Protein AF-A0A7C3Q2E2-F1 (afdb_monomer_lite)

Radius of gyration: 13.08 Å; chains: 1; bounding box: 35×25×35 Å

Foldseek 3Di:
DELQVVCVVVVHSVCSVVSLVVLLPDPDDPVSPSLPYAHPVRHQDHHVVDSVVSVVVCVVVVVDPDDPPPD

Secondary structure (DSSP, 8-state):
-BHHHHHHHTT-GGGHHHHHHHHHT-SSTTTS-GGG-B-TTS-----TT-HHHHHHHHHHTT-SPPPPTT-

Sequence (71 aa):
ISYLQLARRLGDEKVIRAAGRANGSNPVSIIVPCHRVIGSDGTLVGYGGGLDKKKWLLGFEGALKQEELFA

pLDDT: mean 89.33, std 9.68, range [52.0, 96.12]

Structure (mmCIF, N/CA/C/O backbone):
data_AF-A0A7C3Q2E2-F1
#
_entry.id   AF-A0A7C3Q2E2-F1
#
loop_
_atom_site.group_PDB
_atom_site.id
_atom_site.type_symbol
_atom_site.label_atom_id
_atom_site.label_alt_id
_atom_site.label_comp_id
_atom_site.label_asym_id
_atom_site.label_entity_id
_atom_site.label_seq_id
_atom_site.pdbx_PDB_ins_code
_atom_site.Cartn_x
_atom_site.Cartn_y
_atom_site.Cartn_z
_atom_site.occupancy
_atom_site.B_iso_or_equiv
_atom_site.auth_seq_id
_atom_site.auth_comp_id
_atom_site.auth_asym_id
_atom_site.auth_atom_id
_atom_site.pdbx_PDB_model_num
ATOM 1 N N . ILE A 1 1 ? -6.131 -8.819 1.439 1.00 92.88 1 ILE A N 1
ATOM 2 C CA . ILE A 1 1 ? -4.908 -9.671 1.464 1.00 92.88 1 ILE A CA 1
ATOM 3 C C . ILE A 1 1 ? -3.729 -8.840 1.946 1.00 92.88 1 ILE A C 1
ATOM 5 O O . ILE A 1 1 ? -3.798 -7.621 1.834 1.00 92.88 1 ILE A O 1
ATOM 9 N N . SER A 1 2 ? -2.666 -9.449 2.465 1.00 95.19 2 SER A N 1
ATOM 10 C CA . SER A 1 2 ? -1.467 -8.701 2.847 1.00 95.19 2 SER A CA 1
ATOM 11 C C . SER A 1 2 ? -0.514 -8.463 1.671 1.00 95.19 2 SER A C 1
ATOM 13 O O . SER A 1 2 ? -0.564 -9.181 0.669 1.00 95.19 2 SER A O 1
ATOM 15 N N . TYR A 1 3 ? 0.399 -7.496 1.796 1.00 95.31 3 TYR A N 1
ATOM 16 C CA . TYR A 1 3 ? 1.493 -7.320 0.827 1.00 95.31 3 TYR A CA 1
ATOM 17 C C . TYR A 1 3 ? 2.372 -8.571 0.695 1.00 95.31 3 TYR A C 1
ATOM 19 O O . TYR A 1 3 ? 2.809 -8.898 -0.406 1.00 95.31 3 TYR A O 1
ATOM 27 N N . LEU A 1 4 ? 2.578 -9.315 1.787 1.00 95.00 4 LEU A N 1
ATOM 28 C CA . LEU A 1 4 ? 3.297 -10.591 1.750 1.00 95.00 4 LEU A CA 1
ATOM 29 C C . LEU A 1 4 ? 2.522 -11.647 0.951 1.00 95.00 4 LEU A C 1
ATOM 31 O O . LEU A 1 4 ? 3.098 -12.344 0.121 1.00 95.00 4 LEU A O 1
ATOM 35 N N . GLN A 1 5 ? 1.204 -11.742 1.150 1.00 95.88 5 GLN A N 1
ATOM 36 C CA . GLN A 1 5 ? 0.356 -12.631 0.352 1.00 95.88 5 GLN A CA 1
ATOM 37 C C . GLN A 1 5 ? 0.359 -12.241 -1.131 1.00 95.88 5 GLN A C 1
ATOM 39 O O . GLN A 1 5 ? 0.364 -13.121 -1.987 1.00 95.88 5 GLN A O 1
ATOM 44 N N . LEU A 1 6 ? 0.376 -10.942 -1.444 1.00 94.88 6 LEU A N 1
ATOM 45 C CA . LEU A 1 6 ? 0.505 -10.459 -2.816 1.00 94.88 6 LEU A CA 1
ATOM 46 C C . LEU A 1 6 ? 1.850 -10.876 -3.433 1.00 94.88 6 LEU A C 1
ATOM 48 O O . LEU A 1 6 ? 1.858 -11.424 -4.528 1.00 94.88 6 LEU A O 1
ATOM 52 N N . ALA A 1 7 ? 2.962 -10.697 -2.717 1.00 96.00 7 ALA A N 1
ATOM 53 C CA . ALA A 1 7 ? 4.293 -11.114 -3.165 1.00 96.00 7 ALA A CA 1
ATOM 54 C C . ALA A 1 7 ? 4.367 -12.629 -3.440 1.00 96.00 7 ALA A C 1
ATOM 56 O O . ALA A 1 7 ? 4.814 -13.051 -4.503 1.00 96.00 7 ALA A O 1
ATOM 57 N N . ARG A 1 8 ? 3.804 -13.450 -2.543 1.00 96.12 8 ARG A N 1
ATOM 58 C CA . ARG A 1 8 ? 3.680 -14.908 -2.734 1.00 96.12 8 ARG A CA 1
ATOM 59 C C . ARG A 1 8 ? 2.896 -15.278 -3.988 1.00 96.12 8 ARG A C 1
ATOM 61 O O . ARG A 1 8 ? 3.298 -16.179 -4.712 1.00 96.12 8 ARG A O 1
ATOM 68 N N . ARG A 1 9 ? 1.792 -14.577 -4.266 1.00 95.69 9 ARG A N 1
ATOM 69 C CA . ARG A 1 9 ? 0.991 -14.788 -5.486 1.00 95.69 9 ARG A CA 1
ATOM 70 C C . ARG A 1 9 ? 1.740 -14.402 -6.761 1.00 95.69 9 ARG A C 1
ATOM 72 O O . ARG A 1 9 ? 1.434 -14.948 -7.812 1.00 95.69 9 ARG A O 1
ATOM 79 N N . LEU A 1 10 ? 2.704 -13.488 -6.662 1.00 94.50 10 LEU A N 1
ATOM 80 C CA . LEU A 1 10 ? 3.611 -13.125 -7.754 1.00 94.50 10 LEU A CA 1
ATOM 81 C C . LEU A 1 10 ? 4.784 -14.113 -7.911 1.00 94.50 10 LEU A C 1
ATOM 83 O O . LEU A 1 10 ? 5.568 -13.963 -8.842 1.00 94.50 10 LEU A O 1
ATOM 87 N N . GLY A 1 11 ? 4.901 -15.116 -7.034 1.00 94.69 11 GLY A N 1
ATOM 88 C CA . GLY A 1 11 ? 5.918 -16.168 -7.101 1.00 94.69 11 GLY A CA 1
ATOM 89 C C . GLY A 1 11 ? 7.209 -15.879 -6.332 1.00 94.69 11 GLY A C 1
ATOM 90 O O . GLY A 1 11 ? 8.064 -16.757 -6.261 1.00 94.69 11 GLY A O 1
ATOM 91 N N . ASP A 1 12 ? 7.355 -14.698 -5.721 1.00 94.81 12 ASP A N 1
ATOM 92 C CA . ASP A 1 12 ? 8.549 -14.344 -4.946 1.00 94.81 12 ASP A CA 1
ATOM 93 C C . ASP A 1 12 ? 8.206 -13.445 -3.748 1.00 94.81 12 ASP A C 1
ATOM 95 O O . ASP A 1 12 ? 7.762 -12.307 -3.884 1.00 94.81 12 ASP A O 1
ATOM 99 N N . GLU A 1 13 ? 8.459 -13.927 -2.533 1.00 94.81 13 GLU A N 1
ATOM 100 C CA . GLU A 1 13 ? 8.270 -13.139 -1.310 1.00 94.81 13 GLU A CA 1
ATOM 101 C C . GLU A 1 13 ? 9.182 -11.905 -1.246 1.00 94.81 13 GLU A C 1
ATOM 103 O O . GLU A 1 13 ? 8.810 -10.880 -0.665 1.00 94.81 13 GLU A O 1
ATOM 108 N N . LYS A 1 14 ? 10.364 -11.963 -1.873 1.00 95.88 14 LYS A N 1
ATOM 109 C CA . LYS A 1 14 ? 11.356 -10.879 -1.856 1.00 95.88 14 LYS A CA 1
ATOM 110 C C . LYS A 1 14 ? 10.877 -9.649 -2.624 1.00 95.88 14 LYS A C 1
ATOM 112 O O . LYS A 1 14 ? 11.345 -8.542 -2.346 1.00 95.88 14 LYS A O 1
ATOM 117 N N . VAL A 1 15 ? 9.892 -9.796 -3.518 1.00 95.19 15 VAL A N 1
ATOM 118 C CA . VAL A 1 15 ? 9.325 -8.671 -4.280 1.00 95.19 15 VAL A CA 1
ATOM 119 C C . VAL A 1 15 ? 8.299 -7.852 -3.496 1.00 95.19 15 VAL A C 1
ATOM 121 O O . VAL A 1 15 ? 7.704 -6.936 -4.057 1.00 95.19 15 VAL A O 1
ATOM 124 N N . ILE A 1 16 ? 8.103 -8.103 -2.196 1.00 95.25 16 ILE A N 1
ATOM 125 C CA . ILE A 1 16 ? 7.104 -7.407 -1.365 1.00 95.25 16 ILE A CA 1
ATOM 126 C C . ILE A 1 16 ? 7.152 -5.876 -1.479 1.00 95.25 16 ILE A C 1
ATOM 128 O O . ILE A 1 16 ? 6.109 -5.232 -1.601 1.00 95.25 16 ILE A O 1
ATOM 132 N N . ARG A 1 17 ? 8.350 -5.274 -1.509 1.00 93.25 17 ARG A N 1
ATOM 133 C CA . ARG A 1 17 ? 8.500 -3.814 -1.642 1.00 93.25 17 ARG A CA 1
ATOM 134 C C . ARG A 1 17 ? 8.114 -3.325 -3.036 1.00 93.25 17 ARG A C 1
ATOM 136 O O . ARG A 1 17 ? 7.451 -2.297 -3.159 1.00 93.25 17 ARG A O 1
ATOM 143 N N . ALA A 1 18 ? 8.498 -4.069 -4.073 1.00 94.06 18 ALA A N 1
ATOM 144 C CA . ALA A 1 18 ? 8.131 -3.763 -5.451 1.00 94.06 18 ALA A CA 1
ATOM 145 C C . ALA A 1 18 ? 6.614 -3.896 -5.658 1.00 94.06 18 ALA A C 1
ATOM 147 O O . ALA A 1 18 ? 5.994 -2.990 -6.209 1.00 94.06 18 ALA A O 1
ATOM 148 N N . ALA A 1 19 ? 6.003 -4.956 -5.121 1.00 93.62 19 ALA A N 1
ATOM 149 C CA . ALA A 1 19 ? 4.558 -5.162 -5.120 1.00 93.62 19 ALA A CA 1
ATOM 150 C C . ALA A 1 19 ? 3.822 -4.034 -4.379 1.00 93.62 19 ALA A C 1
ATOM 152 O O . ALA A 1 19 ? 2.815 -3.526 -4.869 1.00 93.62 19 ALA A O 1
ATOM 153 N N . GLY A 1 20 ? 4.349 -3.587 -3.234 1.00 92.50 20 GLY A N 1
ATOM 154 C CA . GLY A 1 20 ? 3.813 -2.446 -2.492 1.00 92.50 20 GLY A CA 1
ATOM 155 C C . GLY A 1 20 ? 3.836 -1.145 -3.295 1.00 92.50 20 GLY A C 1
ATOM 156 O O . GLY A 1 20 ? 2.821 -0.450 -3.370 1.00 92.50 20 GLY A O 1
ATOM 157 N N . ARG A 1 21 ? 4.963 -0.849 -3.953 1.00 92.50 21 ARG A N 1
ATOM 158 C CA . ARG A 1 21 ? 5.102 0.327 -4.823 1.00 92.50 21 ARG A CA 1
ATOM 159 C C . ARG A 1 21 ? 4.157 0.255 -6.023 1.00 92.50 21 ARG A C 1
ATOM 161 O O . ARG A 1 21 ? 3.439 1.216 -6.270 1.00 92.50 21 ARG A O 1
ATOM 168 N N . ALA A 1 22 ? 4.100 -0.886 -6.711 1.00 92.00 22 ALA A N 1
ATOM 169 C CA . ALA A 1 22 ? 3.199 -1.103 -7.841 1.00 92.00 22 ALA A CA 1
ATOM 170 C C . ALA A 1 22 ? 1.723 -0.937 -7.439 1.00 92.00 22 ALA A C 1
ATOM 172 O O . ALA A 1 22 ? 0.969 -0.253 -8.125 1.00 92.00 22 ALA 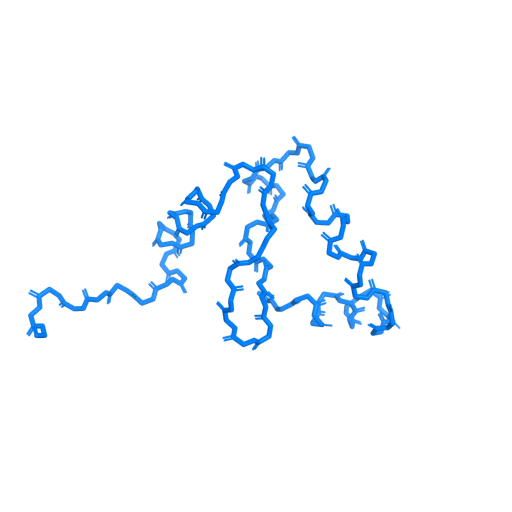A O 1
ATOM 173 N N . ASN A 1 23 ? 1.328 -1.481 -6.283 1.00 92.75 23 ASN A N 1
ATOM 174 C CA . ASN A 1 23 ? -0.017 -1.305 -5.735 1.00 92.75 23 ASN A CA 1
ATOM 175 C C . ASN A 1 23 ? -0.330 0.171 -5.426 1.00 92.75 23 ASN A C 1
ATOM 177 O O . ASN A 1 23 ? -1.441 0.633 -5.674 1.00 92.75 23 ASN A O 1
ATOM 181 N N . GLY A 1 24 ? 0.636 0.917 -4.880 1.00 90.44 24 GLY A N 1
ATOM 182 C CA . GLY A 1 24 ? 0.490 2.346 -4.585 1.00 90.44 24 GLY A CA 1
ATOM 183 C C . GLY A 1 24 ? 0.410 3.237 -5.829 1.00 90.44 24 GLY A C 1
ATOM 184 O O . GLY A 1 24 ? -0.266 4.260 -5.794 1.00 90.44 24 GLY A O 1
ATOM 185 N N . SER A 1 25 ? 1.049 2.833 -6.928 1.00 91.31 25 SER A N 1
ATOM 186 C CA . SER A 1 25 ? 1.077 3.555 -8.208 1.00 91.31 25 SER A CA 1
ATOM 187 C C . SER A 1 25 ? -0.082 3.207 -9.150 1.00 91.31 25 SER A C 1
ATOM 189 O O . SER A 1 25 ? -0.012 3.522 -10.334 1.00 91.31 25 SER A O 1
ATOM 191 N N . ASN A 1 26 ? -1.140 2.558 -8.658 1.00 91.75 26 ASN A N 1
ATOM 192 C CA . ASN A 1 26 ? -2.299 2.201 -9.471 1.00 91.75 26 ASN A CA 1
ATOM 193 C C . ASN A 1 26 ? -3.042 3.458 -9.998 1.00 91.75 26 ASN A C 1
ATOM 195 O O . ASN A 1 26 ? -3.618 4.190 -9.187 1.00 91.75 26 ASN A O 1
ATOM 199 N N . PRO A 1 27 ? -3.102 3.687 -11.328 1.00 90.69 27 PRO A N 1
ATOM 200 C CA . PRO A 1 27 ? -3.774 4.854 -11.904 1.00 90.69 27 PRO A CA 1
ATOM 201 C C . PRO A 1 27 ? -5.306 4.736 -11.903 1.00 90.69 27 PRO A C 1
ATOM 203 O O . PRO A 1 27 ? -5.993 5.747 -12.012 1.00 90.69 27 PRO A O 1
ATOM 206 N N . VAL A 1 28 ? -5.856 3.525 -11.753 1.00 91.56 28 VAL A N 1
ATOM 207 C CA . VAL A 1 28 ? -7.303 3.264 -11.782 1.00 91.56 28 VAL A CA 1
ATOM 208 C C . VAL A 1 28 ? -7.754 2.741 -10.419 1.00 91.56 28 VAL A C 1
ATOM 210 O O . VAL A 1 28 ? -8.010 1.551 -10.220 1.00 91.56 28 VAL A O 1
ATOM 213 N N . SER A 1 29 ? -7.802 3.645 -9.440 1.00 90.69 29 SER A N 1
ATOM 214 C CA . SER A 1 29 ? -8.266 3.332 -8.080 1.00 90.69 29 SER A CA 1
ATOM 215 C C . SER A 1 29 ? -9.708 2.802 -8.080 1.00 90.69 29 SER A C 1
ATOM 217 O O . SER A 1 29 ? -10.472 3.081 -9.002 1.00 90.69 29 SER A O 1
ATOM 219 N N . ILE A 1 30 ? -10.098 2.072 -7.027 1.00 91.50 30 ILE A N 1
ATOM 220 C CA . ILE A 1 30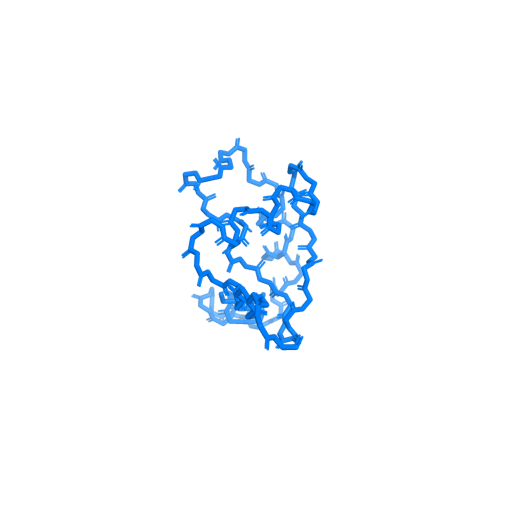 ? -11.422 1.440 -6.849 1.00 91.50 30 ILE A CA 1
ATOM 221 C C . ILE A 1 30 ? -11.652 0.246 -7.791 1.00 91.50 30 ILE A C 1
ATOM 223 O O . ILE A 1 30 ? -11.832 -0.865 -7.295 1.00 91.50 30 ILE A O 1
ATOM 227 N N . ILE A 1 31 ? -11.602 0.446 -9.116 1.00 94.00 31 ILE A N 1
ATOM 228 C CA . ILE A 1 31 ? -11.810 -0.625 -10.111 1.00 94.00 31 ILE A CA 1
ATOM 229 C C . ILE A 1 31 ? -10.689 -1.659 -10.031 1.00 94.00 31 ILE A C 1
ATOM 231 O O . ILE A 1 31 ? -10.953 -2.853 -9.914 1.00 94.00 31 ILE A O 1
ATOM 235 N N . VAL A 1 32 ? -9.433 -1.200 -10.040 1.00 93.50 32 VAL A N 1
ATOM 236 C CA . VAL A 1 32 ? -8.300 -2.027 -9.623 1.00 93.50 32 VAL A CA 1
ATOM 237 C C . VAL A 1 32 ? -8.165 -1.834 -8.106 1.00 93.50 32 VAL A C 1
ATOM 239 O O . VAL A 1 32 ? -7.828 -0.732 -7.657 1.00 93.50 32 VAL A O 1
ATOM 242 N N . PRO A 1 33 ? -8.463 -2.855 -7.280 1.00 93.19 33 PRO A N 1
ATOM 243 C CA . PRO A 1 33 ? -8.753 -2.667 -5.860 1.00 93.19 33 PRO A CA 1
ATOM 244 C C . PRO A 1 33 ? -7.479 -2.588 -5.004 1.00 93.19 33 PRO A C 1
ATOM 246 O O . PRO A 1 33 ? -7.248 -3.402 -4.107 1.00 93.19 33 PRO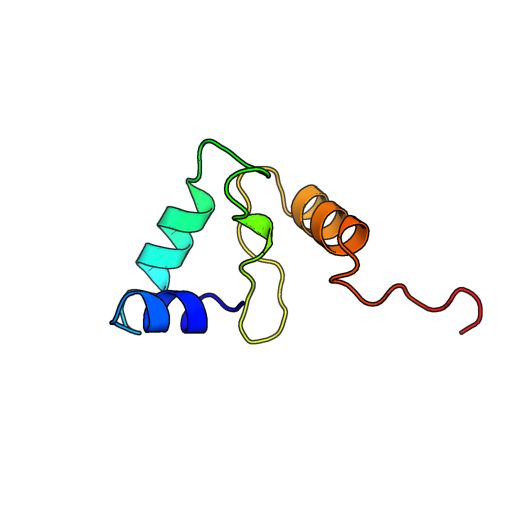 A O 1
ATOM 249 N N . CYS A 1 34 ? -6.629 -1.591 -5.259 1.00 94.31 34 CYS A N 1
ATOM 250 C CA . CYS A 1 34 ? -5.382 -1.381 -4.517 1.00 94.31 34 CYS A CA 1
ATOM 251 C C . CYS A 1 34 ? -5.606 -1.039 -3.028 1.00 94.31 34 CYS A C 1
ATOM 253 O O . CYS A 1 34 ? -4.689 -1.180 -2.212 1.00 94.31 34 CYS A O 1
ATOM 255 N N . HIS A 1 35 ? -6.828 -0.640 -2.644 1.00 95.00 35 HIS A N 1
ATOM 256 C CA . HIS A 1 35 ? -7.249 -0.448 -1.252 1.00 95.00 35 HIS A CA 1
ATOM 257 C C . HIS A 1 35 ? -7.434 -1.764 -0.480 1.00 95.00 35 HIS A C 1
ATOM 259 O O . HIS A 1 35 ? -7.378 -1.735 0.745 1.00 95.00 35 HIS A O 1
ATOM 265 N N . ARG A 1 36 ? -7.578 -2.920 -1.152 1.00 95.31 36 ARG A N 1
ATOM 266 C CA . ARG A 1 36 ? -7.773 -4.245 -0.514 1.00 95.31 36 ARG A CA 1
ATOM 267 C C . ARG A 1 36 ? -6.478 -4.957 -0.098 1.00 95.31 36 ARG A C 1
ATOM 269 O O . ARG A 1 36 ? -6.516 -6.087 0.413 1.00 95.31 36 ARG A O 1
ATOM 276 N N . VAL A 1 37 ? -5.328 -4.325 -0.330 1.00 95.00 37 VAL A N 1
ATOM 277 C CA . VAL A 1 37 ? -4.009 -4.825 0.085 1.00 95.00 37 VAL A CA 1
ATOM 278 C C . VAL A 1 37 ? -3.536 -4.046 1.312 1.00 95.00 37 VAL A C 1
ATOM 280 O O . VAL A 1 37 ? -3.450 -2.821 1.257 1.00 95.00 37 VAL A O 1
ATOM 283 N N . ILE A 1 38 ? -3.255 -4.732 2.420 1.00 94.38 38 ILE A N 1
ATOM 284 C CA . ILE A 1 38 ? -2.915 -4.122 3.723 1.00 94.38 38 ILE A CA 1
ATOM 285 C C . ILE A 1 38 ? -1.658 -4.753 4.345 1.00 94.38 38 ILE A C 1
ATOM 287 O O . ILE A 1 38 ? -1.094 -5.704 3.798 1.00 94.38 38 ILE A O 1
ATOM 291 N N . GLY A 1 39 ? -1.182 -4.213 5.467 1.00 93.31 39 GLY A N 1
ATOM 292 C CA . GLY A 1 39 ? -0.130 -4.842 6.265 1.00 93.31 39 GLY A CA 1
ATOM 293 C C . GLY A 1 39 ? -0.555 -6.221 6.779 1.00 93.31 39 GLY A C 1
ATOM 294 O O . GLY A 1 39 ? -1.741 -6.498 6.956 1.00 93.31 39 GLY A O 1
ATOM 295 N N . SER A 1 40 ? 0.407 -7.119 6.996 1.00 91.69 40 SER A N 1
ATOM 296 C CA . SER A 1 40 ? 0.139 -8.459 7.553 1.00 91.69 40 SER A CA 1
ATOM 297 C C . SER A 1 40 ? -0.421 -8.408 8.981 1.00 91.69 40 SER A C 1
ATOM 299 O O . SER A 1 40 ? -1.080 -9.344 9.413 1.00 91.69 40 SER A O 1
ATOM 301 N N . ASP A 1 41 ? -0.158 -7.310 9.682 1.00 90.69 41 ASP A N 1
ATOM 302 C CA . ASP A 1 41 ? -0.631 -6.945 11.018 1.00 90.69 41 ASP A CA 1
ATOM 303 C C . ASP A 1 41 ? -1.983 -6.205 11.004 1.00 90.69 41 ASP A C 1
ATOM 305 O O . ASP A 1 41 ? -2.474 -5.787 12.047 1.00 90.69 41 ASP A O 1
ATOM 309 N N . GLY A 1 42 ? -2.590 -6.020 9.826 1.00 87.88 42 GLY A N 1
ATOM 310 C CA . GLY A 1 42 ? -3.836 -5.273 9.662 1.00 87.88 42 GLY A CA 1
ATOM 311 C C . GLY A 1 42 ? -3.652 -3.763 9.498 1.00 87.88 42 GLY A C 1
ATOM 312 O O . GLY A 1 42 ? -4.640 -3.050 9.323 1.00 87.88 42 GLY A O 1
ATOM 313 N N . THR A 1 43 ? -2.416 -3.253 9.497 1.00 90.69 43 THR A N 1
ATOM 314 C CA . THR A 1 43 ? -2.170 -1.817 9.328 1.00 90.69 43 THR A CA 1
ATOM 315 C C . THR A 1 43 ? -2.556 -1.327 7.932 1.00 90.69 43 THR A C 1
ATOM 317 O O . THR A 1 43 ? -2.266 -1.942 6.897 1.00 90.69 43 THR A O 1
ATOM 320 N N . LEU A 1 44 ? -3.215 -0.168 7.889 1.00 91.38 44 LEU A N 1
ATOM 321 C CA . LEU A 1 44 ? -3.509 0.531 6.644 1.00 91.38 44 LEU A CA 1
ATOM 322 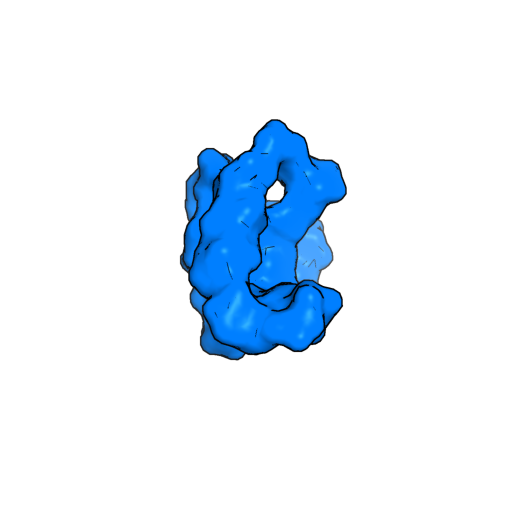C C . LEU A 1 44 ? -2.292 1.362 6.247 1.00 91.38 44 LEU A C 1
ATOM 324 O O . LEU A 1 44 ? -2.026 2.414 6.818 1.00 91.38 44 LEU A O 1
ATOM 328 N N . VAL A 1 45 ? -1.570 0.897 5.235 1.00 88.56 45 VAL A N 1
ATOM 329 C CA . VAL A 1 45 ? -0.430 1.616 4.653 1.00 88.56 45 VAL A CA 1
ATOM 330 C C . VAL A 1 45 ? -0.675 1.869 3.175 1.00 88.56 45 VAL A C 1
ATOM 332 O O . VAL A 1 45 ? -1.384 1.090 2.542 1.00 88.56 45 VAL A O 1
ATOM 335 N N . GLY A 1 46 ? -0.090 2.940 2.637 1.00 81.12 46 GLY A N 1
ATOM 336 C CA . GLY A 1 46 ? 0.014 3.204 1.198 1.00 81.12 46 GLY A CA 1
ATOM 337 C C . GLY A 1 46 ? -1.309 3.199 0.420 1.00 81.12 46 GLY A C 1
ATOM 338 O O . GLY A 1 46 ? -1.860 2.149 0.080 1.00 81.12 46 GLY A O 1
ATOM 339 N N . TYR A 1 47 ? -1.790 4.383 0.046 1.00 88.38 47 TYR A N 1
ATOM 340 C CA . TYR A 1 47 ? -2.895 4.522 -0.900 1.00 88.38 47 TYR A CA 1
ATOM 341 C C . TYR A 1 47 ? -2.773 5.829 -1.675 1.00 88.38 47 TYR A C 1
ATOM 343 O O . TYR A 1 47 ? -2.681 6.888 -1.057 1.00 88.38 47 TYR A O 1
ATOM 351 N N . GLY A 1 48 ? -2.815 5.764 -3.010 1.00 84.06 48 GLY A N 1
ATOM 352 C CA . GLY A 1 48 ? -2.703 6.951 -3.868 1.00 84.06 48 GLY A CA 1
ATOM 353 C C . GLY A 1 48 ? -3.785 8.004 -3.601 1.00 84.06 48 GLY A C 1
ATOM 354 O O . GLY A 1 48 ? -3.547 9.191 -3.782 1.00 84.06 48 GLY A O 1
ATOM 355 N N . GLY A 1 49 ? -4.953 7.591 -3.097 1.00 84.06 49 GLY A N 1
ATOM 356 C CA . GLY A 1 49 ? -6.044 8.495 -2.722 1.00 84.06 49 GLY A CA 1
ATOM 357 C C . GLY A 1 49 ? -6.038 8.992 -1.268 1.00 84.06 49 GLY A C 1
ATOM 358 O O . GLY A 1 49 ? -6.971 9.708 -0.908 1.00 84.06 49 GLY A O 1
ATOM 359 N N . GLY A 1 50 ? -5.052 8.615 -0.443 1.00 91.56 50 GLY A N 1
ATOM 360 C CA . GLY A 1 50 ? -4.998 8.913 0.999 1.00 91.56 50 GLY A CA 1
ATOM 361 C C . GLY A 1 50 ? -5.612 7.833 1.908 1.00 91.56 50 GLY A C 1
ATOM 362 O O . GLY A 1 50 ? -6.585 7.165 1.553 1.00 91.56 50 GLY A O 1
ATOM 363 N N . LEU A 1 5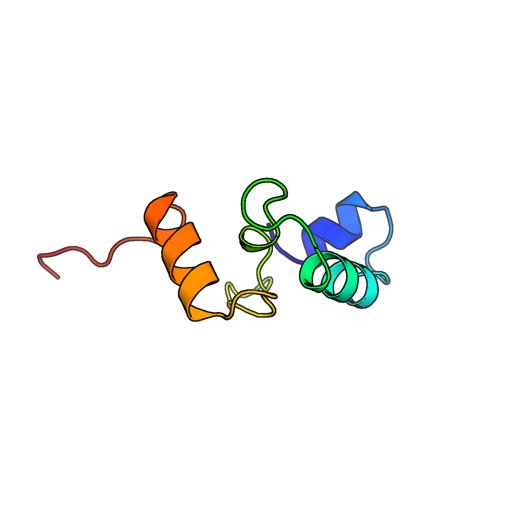1 ? -5.041 7.642 3.102 1.00 92.44 51 LEU A N 1
ATOM 364 C CA . LEU A 1 51 ? -5.434 6.549 4.007 1.00 92.44 51 LEU A CA 1
ATOM 365 C C . LEU A 1 51 ? -6.902 6.619 4.453 1.00 92.44 51 LEU A C 1
ATOM 367 O O . LEU A 1 51 ? -7.533 5.571 4.582 1.00 92.44 51 LEU A O 1
ATOM 371 N N . ASP A 1 52 ? -7.469 7.818 4.583 1.00 92.19 52 ASP A N 1
ATOM 372 C CA . ASP A 1 52 ? -8.873 8.006 4.968 1.00 92.19 52 ASP A CA 1
ATOM 373 C C . ASP A 1 52 ? -9.830 7.370 3.958 1.00 92.19 52 ASP A C 1
ATOM 375 O O . ASP A 1 52 ? -10.747 6.638 4.331 1.00 92.19 52 ASP A O 1
ATOM 379 N N . LYS A 1 53 ? -9.567 7.558 2.657 1.00 93.06 53 LYS A N 1
ATOM 380 C CA . LYS A 1 53 ? -10.378 6.958 1.587 1.00 93.06 53 LYS A CA 1
ATOM 381 C C . LYS A 1 53 ? -10.242 5.443 1.565 1.00 93.06 53 LYS A C 1
ATOM 383 O O . LYS A 1 53 ? -11.227 4.749 1.346 1.00 93.06 53 LYS A O 1
ATOM 388 N N . LYS A 1 54 ? -9.037 4.918 1.812 1.00 94.25 54 LYS A N 1
ATOM 389 C CA . LYS A 1 54 ? -8.807 3.470 1.928 1.00 94.25 54 LYS A CA 1
ATOM 390 C C . LYS A 1 54 ? -9.596 2.879 3.095 1.00 94.25 54 LYS A C 1
ATOM 392 O O . LYS A 1 54 ? -10.262 1.865 2.910 1.00 94.25 54 LYS A O 1
ATOM 397 N N . LYS A 1 55 ? -9.564 3.528 4.264 1.00 93.44 55 LYS A N 1
ATOM 398 C CA . LYS A 1 55 ? -10.343 3.122 5.441 1.00 93.44 55 LYS A CA 1
ATOM 399 C C . LYS A 1 55 ? -11.844 3.160 5.149 1.00 93.44 55 LYS A C 1
ATOM 401 O O . LYS A 1 55 ? -12.534 2.186 5.429 1.00 93.44 55 LYS A O 1
ATOM 406 N N . TRP A 1 56 ? -12.326 4.240 4.535 1.00 93.25 56 TRP A N 1
ATOM 407 C CA . TRP A 1 56 ? -13.732 4.384 4.160 1.00 93.25 56 TRP A CA 1
ATOM 408 C C . TRP A 1 56 ? -14.182 3.300 3.177 1.00 93.25 56 TRP A C 1
ATOM 410 O O . TRP A 1 56 ? -15.181 2.644 3.435 1.00 93.25 56 TRP A O 1
ATOM 420 N N . LEU A 1 57 ? -13.421 3.047 2.104 1.00 94.50 57 LEU A N 1
ATOM 421 C CA . LEU A 1 57 ? -13.740 2.010 1.114 1.00 94.50 57 LEU A CA 1
ATOM 422 C C . LEU A 1 57 ? -13.802 0.617 1.745 1.00 94.50 57 LEU A C 1
ATOM 424 O O . LEU A 1 57 ? -14.717 -0.145 1.458 1.00 94.50 57 LEU A O 1
ATOM 428 N N . LEU A 1 58 ? -12.852 0.290 2.622 1.00 93.75 58 LEU A N 1
ATOM 429 C CA . LEU A 1 58 ? -12.856 -0.991 3.329 1.00 93.75 58 LEU A CA 1
ATOM 430 C C . LEU A 1 58 ? -14.043 -1.111 4.295 1.00 93.75 58 LEU A C 1
ATOM 432 O O . LEU A 1 58 ? -14.620 -2.188 4.406 1.00 93.75 58 LEU A O 1
ATOM 436 N N . GLY A 1 59 ? -14.432 -0.026 4.969 1.00 93.06 59 GLY A N 1
ATOM 437 C CA . GLY A 1 59 ? -15.640 0.004 5.798 1.00 93.06 59 GLY A CA 1
ATOM 438 C C . GLY A 1 59 ? -16.919 -0.143 4.972 1.00 93.06 59 GLY A C 1
ATOM 439 O O . GLY A 1 59 ? -17.777 -0.950 5.308 1.00 93.06 59 GLY A O 1
ATOM 440 N N . PHE A 1 60 ? -17.010 0.571 3.850 1.00 92.19 60 PHE A N 1
ATOM 441 C CA . PHE A 1 60 ? -18.130 0.505 2.912 1.00 92.19 60 PHE A CA 1
ATOM 442 C C . PHE A 1 60 ? -18.307 -0.896 2.307 1.00 92.19 60 PHE A C 1
ATOM 444 O O . PHE A 1 60 ? -19.427 -1.357 2.123 1.00 92.19 60 PHE A O 1
ATOM 451 N N . GLU A 1 61 ? -17.205 -1.603 2.047 1.00 93.44 61 GLU A N 1
ATOM 452 C CA . GLU A 1 61 ? -17.209 -2.999 1.590 1.00 93.44 61 GLU A CA 1
ATOM 453 C C . GLU A 1 61 ? -17.516 -4.019 2.708 1.00 93.44 61 GLU A C 1
ATOM 455 O O . GLU A 1 61 ? -17.567 -5.217 2.434 1.00 93.44 61 GLU A O 1
ATOM 460 N N . GLY A 1 62 ? -17.682 -3.585 3.964 1.00 89.38 62 GLY A N 1
ATOM 461 C CA . GLY A 1 62 ? -17.871 -4.471 5.119 1.00 89.38 62 GLY A CA 1
ATOM 462 C C . GLY A 1 62 ? -16.611 -5.248 5.525 1.00 89.38 62 GLY A C 1
ATOM 463 O O . GLY A 1 62 ? -16.693 -6.229 6.260 1.00 89.38 62 GLY A O 1
ATOM 464 N N . ALA A 1 63 ? -15.434 -4.837 5.044 1.00 84.56 63 ALA A N 1
ATOM 465 C CA . ALA A 1 63 ? -14.156 -5.488 5.335 1.00 84.56 63 ALA A CA 1
ATOM 466 C C . ALA A 1 63 ? -13.552 -5.060 6.685 1.00 84.56 63 ALA A C 1
ATOM 468 O O . ALA A 1 63 ? -12.668 -5.741 7.207 1.00 84.56 63 ALA A O 1
ATOM 469 N N . LEU A 1 64 ? -14.011 -3.940 7.250 1.00 78.19 64 LEU A N 1
ATOM 470 C CA . LEU A 1 64 ? -13.717 -3.541 8.625 1.00 78.19 64 LEU A CA 1
ATOM 471 C C . LEU A 1 64 ? -14.909 -3.916 9.504 1.00 78.19 64 LEU A C 1
ATOM 473 O O . LEU A 1 64 ? -16.049 -3.634 9.140 1.00 78.19 64 LEU A O 1
ATOM 477 N N . LYS A 1 65 ? -14.651 -4.524 10.670 1.00 67.56 65 LYS A N 1
ATOM 478 C CA . LYS A 1 65 ? -15.690 -4.665 11.697 1.00 67.56 65 LYS A CA 1
ATOM 479 C C . LYS A 1 65 ? -16.179 -3.263 12.053 1.00 67.56 65 LYS A C 1
ATOM 481 O O . LYS A 1 65 ? -15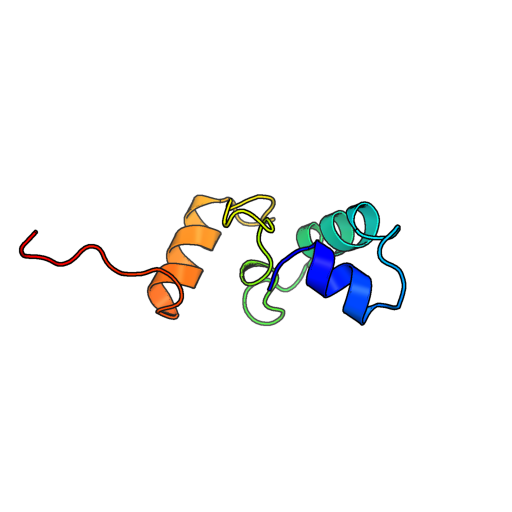.387 -2.434 12.495 1.00 67.56 65 LYS A O 1
ATOM 486 N N . GLN A 1 66 ? -17.462 -3.007 11.825 1.00 58.78 66 GLN A N 1
ATOM 487 C CA . GLN A 1 66 ? -18.131 -1.850 12.396 1.00 58.78 66 GLN A CA 1
ATOM 488 C C . GLN A 1 66 ? -18.071 -2.009 13.919 1.00 58.78 66 GLN A C 1
ATOM 490 O O . GLN A 1 66 ? -18.361 -3.095 14.425 1.00 58.78 66 GLN A O 1
ATOM 495 N N . GLU A 1 67 ? -17.638 -0.976 14.640 1.00 64.31 67 GLU A N 1
ATOM 496 C CA . GLU A 1 67 ? -17.803 -0.962 16.095 1.00 64.31 67 GLU A CA 1
ATOM 497 C C . GLU A 1 67 ? -19.306 -1.054 16.382 1.00 64.31 67 GLU A C 1
ATOM 499 O O . GLU A 1 67 ? -20.111 -0.342 15.771 1.00 64.31 67 GLU A O 1
ATOM 504 N N . GLU A 1 68 ? -19.694 -2.024 17.212 1.00 60.75 68 GLU A N 1
ATOM 505 C CA . GLU A 1 68 ? -21.091 -2.242 17.564 1.00 60.75 68 GLU A CA 1
ATOM 506 C C . GLU A 1 68 ? -21.648 -0.958 18.177 1.00 60.75 68 GLU A C 1
ATOM 508 O O . GLU A 1 68 ? -21.074 -0.394 19.104 1.00 60.75 68 GLU A O 1
ATOM 513 N N . LEU A 1 69 ? -22.795 -0.510 17.665 1.00 65.56 69 LEU A N 1
ATOM 514 C CA . LEU A 1 69 ? -23.511 0.692 18.109 1.00 65.56 69 LEU A CA 1
ATOM 515 C C . LEU A 1 69 ? -23.962 0.645 19.588 1.00 65.56 69 LEU A C 1
ATOM 517 O O . LEU A 1 69 ? -24.589 1.594 20.051 1.00 65.56 69 LEU A O 1
ATOM 521 N N . PHE A 1 70 ? -23.652 -0.434 20.317 1.00 67.06 70 PHE A N 1
ATOM 522 C CA . PHE A 1 70 ? -24.070 -0.692 21.698 1.00 67.06 70 PHE A CA 1
ATOM 523 C C . PHE A 1 70 ? -22.972 -1.310 22.590 1.00 67.06 70 PHE A C 1
ATOM 525 O O . PHE A 1 70 ? -23.312 -1.959 23.578 1.00 67.06 70 PHE A O 1
ATOM 532 N N . ALA A 1 71 ? -21.687 -1.150 22.250 1.00 52.00 71 ALA A N 1
ATOM 533 C CA . ALA A 1 71 ? -20.588 -1.513 23.156 1.00 52.00 71 ALA A CA 1
ATOM 534 C C . ALA A 1 71 ? -20.370 -0.458 24.255 1.00 52.00 71 ALA A C 1
ATOM 536 O O . ALA A 1 71 ? -20.473 0.751 23.942 1.00 52.00 71 ALA A O 1
#